Protein AF-A0A9D5Y1C8-F1 (afdb_monomer_lite)

Secondary structure (DSSP, 8-state):
--------PPPPPTTS-TT-SSPPP-----SS--PPPHHHHHHHHHTHHHHPPPP--PPP-

Sequence (61 aa):
MIESSAPTLPAAHEGAPADVSHPRNIRSFVRRTGRTTVGQAKAFADVGPRFLLAYTGLPMD

Foldseek 3Di:
DDDDDDDDDPPDPPDDDPPDPDDDDDPDDDPDPDDDDPVRVVCCVPCVVPDDDDDPPDDDD

pLDDT: mean 79.76, std 14.68, range [45.78, 97.31]

Structure (mmCIF, N/CA/C/O backbone):
data_AF-A0A9D5Y1C8-F1
#
_entry.id   AF-A0A9D5Y1C8-F1
#
loop_
_atom_site.group_PDB
_atom_site.id
_atom_site.type_symbol
_atom_site.label_atom_id
_atom_site.label_alt_id
_atom_site.label_comp_id
_atom_site.label_asym_id
_atom_site.label_entity_id
_atom_site.label_seq_id
_atom_site.pdbx_PDB_ins_code
_atom_site.Cartn_x
_atom_site.Cartn_y
_atom_site.Cartn_z
_atom_site.occupancy
_atom_site.B_iso_or_equiv
_atom_site.auth_seq_id
_atom_site.auth_comp_id
_atom_site.auth_asym_id
_atom_site.auth_atom_id
_atom_site.pdbx_PDB_model_num
ATOM 1 N N . MET A 1 1 ? 16.360 -18.280 -57.079 1.00 45.78 1 MET A N 1
ATOM 2 C CA . MET A 1 1 ? 17.013 -17.411 -56.080 1.00 45.78 1 MET A CA 1
ATOM 3 C C . MET A 1 1 ? 16.036 -17.249 -54.931 1.00 45.78 1 MET A C 1
ATOM 5 O O . MET A 1 1 ? 15.027 -16.591 -55.121 1.00 45.78 1 MET A O 1
ATOM 9 N N . ILE A 1 2 ? 16.246 -17.947 -53.813 1.00 50.06 2 ILE A N 1
ATOM 10 C CA . ILE A 1 2 ? 15.435 -17.760 -52.601 1.00 50.06 2 ILE A CA 1
ATOM 11 C C . ILE A 1 2 ? 16.291 -16.902 -51.678 1.00 50.06 2 ILE A C 1
ATOM 13 O O . ILE A 1 2 ? 17.326 -17.354 -51.191 1.00 50.06 2 ILE A O 1
ATOM 17 N N . GLU A 1 3 ? 15.909 -15.640 -51.541 1.00 58.84 3 GLU A N 1
ATOM 18 C CA . GLU A 1 3 ? 16.577 -14.671 -50.683 1.00 58.84 3 GLU A CA 1
ATOM 19 C C . GLU A 1 3 ? 16.152 -14.946 -49.237 1.00 58.84 3 GLU A C 1
ATOM 21 O O . GLU A 1 3 ? 14.979 -14.855 -48.878 1.00 58.84 3 GLU A O 1
ATOM 26 N N . SER A 1 4 ? 17.109 -15.394 -48.427 1.00 50.62 4 SER A N 1
ATOM 27 C CA . SER A 1 4 ? 16.894 -15.705 -47.018 1.00 50.62 4 SER A CA 1
ATOM 28 C C . SER A 1 4 ? 16.837 -14.388 -46.242 1.00 50.62 4 SER A C 1
ATOM 30 O O . SER A 1 4 ? 17.866 -13.762 -45.996 1.00 50.62 4 SER A O 1
ATOM 32 N N . SER A 1 5 ? 15.632 -13.931 -45.898 1.00 56.91 5 SER A N 1
ATOM 33 C CA . SER A 1 5 ? 15.443 -12.778 -45.016 1.00 56.91 5 SER A CA 1
ATOM 34 C C . SER A 1 5 ? 15.916 -13.156 -43.610 1.00 56.91 5 SER A C 1
ATOM 36 O O . SER A 1 5 ? 15.279 -13.946 -42.912 1.00 56.91 5 SER A O 1
ATOM 38 N N . ALA A 1 6 ? 17.079 -12.637 -43.214 1.00 59.91 6 ALA A N 1
ATOM 39 C CA . ALA A 1 6 ? 17.583 -12.775 -41.855 1.00 59.91 6 ALA A CA 1
ATOM 40 C C . ALA A 1 6 ? 16.610 -12.099 -40.868 1.00 59.91 6 ALA A C 1
ATOM 42 O O . ALA A 1 6 ? 16.116 -11.007 -41.162 1.00 59.91 6 ALA A O 1
ATOM 43 N N . PRO A 1 7 ? 16.336 -12.693 -39.691 1.00 58.19 7 PRO A N 1
ATOM 44 C CA . PRO A 1 7 ? 15.489 -12.052 -38.698 1.00 58.19 7 PRO A CA 1
ATOM 45 C C . PRO A 1 7 ? 16.174 -10.776 -38.200 1.00 58.19 7 PRO A C 1
ATOM 47 O O . PRO A 1 7 ? 17.269 -10.819 -37.638 1.00 58.19 7 PRO A O 1
ATOM 50 N N . THR A 1 8 ? 15.5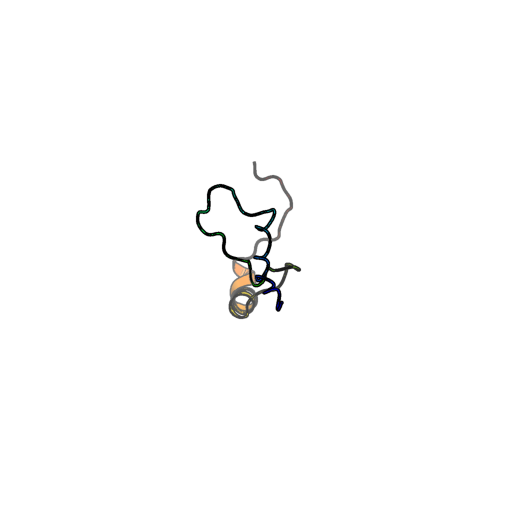30 -9.630 -38.411 1.00 56.34 8 THR A N 1
ATOM 51 C CA . THR A 1 8 ? 15.948 -8.352 -37.834 1.00 56.34 8 THR A CA 1
ATOM 52 C C . THR A 1 8 ? 15.939 -8.476 -36.311 1.00 56.34 8 THR A C 1
ATOM 54 O O . THR A 1 8 ? 14.884 -8.655 -35.702 1.00 56.34 8 THR A O 1
ATOM 57 N N . LEU A 1 9 ? 17.121 -8.407 -35.689 1.00 59.84 9 LEU A N 1
ATOM 58 C CA . LEU A 1 9 ? 17.248 -8.290 -34.238 1.00 59.84 9 LEU A CA 1
ATOM 59 C C . LEU A 1 9 ? 16.475 -7.044 -33.773 1.00 59.84 9 LEU A C 1
ATOM 61 O O . LEU A 1 9 ? 16.632 -5.984 -34.384 1.00 59.84 9 LEU A O 1
ATOM 65 N N . PRO A 1 10 ? 15.641 -7.140 -32.721 1.00 60.78 10 PRO A N 1
ATOM 66 C CA . PRO A 1 10 ? 14.951 -5.974 -32.194 1.00 60.78 10 PRO A CA 1
ATOM 67 C C . PRO A 1 10 ? 15.987 -4.930 -31.770 1.00 60.78 10 PRO A C 1
ATOM 69 O O . PRO A 1 10 ? 16.951 -5.251 -31.071 1.00 60.78 10 PRO A O 1
ATOM 72 N N . ALA A 1 11 ? 15.796 -3.696 -32.240 1.00 59.56 11 ALA A N 1
ATOM 73 C CA . ALA A 1 11 ? 16.657 -2.562 -31.935 1.00 59.56 11 ALA A CA 1
ATOM 74 C C . ALA A 1 11 ? 16.878 -2.447 -30.419 1.00 59.56 11 ALA A C 1
ATOM 76 O O . ALA A 1 11 ? 15.943 -2.613 -29.632 1.00 59.56 11 ALA A O 1
ATOM 77 N N . ALA A 1 12 ? 18.126 -2.187 -30.021 1.00 58.62 12 ALA A N 1
ATOM 78 C CA . ALA A 1 12 ? 18.494 -1.957 -28.631 1.00 58.62 12 ALA A CA 1
ATOM 79 C C . ALA A 1 12 ? 17.549 -0.916 -28.007 1.00 58.62 12 ALA A C 1
ATOM 81 O O . ALA A 1 12 ? 17.326 0.150 -28.575 1.00 58.62 12 ALA A O 1
ATOM 82 N N . HIS A 1 13 ? 16.953 -1.252 -26.861 1.00 60.81 13 HIS A N 1
ATOM 83 C CA . HIS A 1 13 ? 15.974 -0.394 -26.201 1.00 60.81 13 HIS A CA 1
ATOM 84 C C . HIS A 1 13 ? 16.611 0.949 -25.811 1.00 60.81 13 HIS A 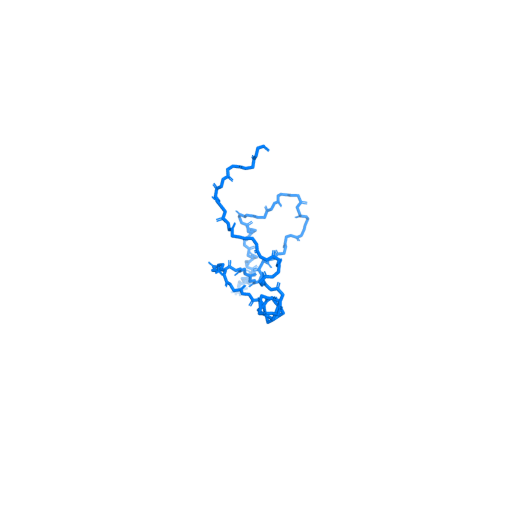C 1
ATOM 86 O O . HIS A 1 13 ? 17.529 0.982 -24.991 1.00 60.81 13 HIS A O 1
ATOM 92 N N . GLU A 1 14 ? 16.070 2.041 -26.359 1.00 60.97 14 GLU A N 1
ATOM 93 C CA . GLU A 1 14 ? 16.460 3.461 -26.217 1.00 60.97 14 GLU A CA 1
ATOM 94 C C . GLU A 1 14 ? 16.315 4.045 -24.786 1.00 60.97 14 GLU A C 1
ATOM 96 O O . GLU A 1 14 ? 16.023 5.219 -24.583 1.00 60.97 14 GLU A O 1
ATOM 101 N N . GLY A 1 15 ? 16.500 3.222 -23.755 1.00 63.81 15 GLY A N 1
ATOM 102 C CA . GLY A 1 15 ? 16.416 3.620 -22.348 1.00 63.81 15 GLY A CA 1
ATOM 103 C C . GLY A 1 15 ? 17.160 2.695 -21.384 1.00 63.81 15 GLY A C 1
ATOM 104 O O . GLY A 1 15 ? 17.012 2.837 -20.171 1.00 63.81 15 GLY A O 1
ATOM 105 N N . ALA A 1 16 ? 17.936 1.731 -21.891 1.00 65.44 16 ALA A N 1
ATOM 106 C CA . ALA A 1 16 ? 18.803 0.919 -21.046 1.00 65.44 16 ALA A CA 1
ATOM 107 C C . ALA A 1 16 ? 20.029 1.745 -20.599 1.00 65.44 16 ALA A C 1
ATOM 109 O O . ALA A 1 16 ? 20.635 2.419 -21.434 1.00 65.44 16 ALA A O 1
ATOM 110 N N . PRO A 1 17 ? 20.426 1.702 -19.313 1.00 73.00 17 PRO A N 1
ATOM 111 C CA . PRO A 1 17 ? 21.662 2.335 -18.860 1.00 73.00 17 PRO A CA 1
ATOM 112 C C . PRO A 1 17 ? 22.866 1.781 -19.631 1.00 73.00 17 PRO A C 1
ATOM 114 O O . PRO A 1 17 ? 22.953 0.577 -19.854 1.00 73.00 17 PRO A O 1
ATOM 117 N N . ALA A 1 18 ? 23.816 2.637 -20.007 1.00 73.88 18 ALA A N 1
ATOM 118 C CA . ALA A 1 18 ? 24.960 2.235 -20.833 1.00 73.88 18 ALA A CA 1
ATOM 119 C C . ALA A 1 18 ? 25.900 1.211 -20.157 1.00 73.88 18 ALA A C 1
ATOM 121 O O . ALA A 1 18 ? 26.672 0.549 -20.840 1.00 73.88 18 ALA A O 1
ATOM 122 N N . ASP A 1 19 ? 25.816 1.066 -18.831 1.00 78.94 19 ASP A N 1
ATOM 123 C CA . ASP A 1 19 ? 26.717 0.230 -18.026 1.00 78.94 19 ASP A CA 1
ATOM 124 C C . ASP A 1 19 ? 26.222 -1.220 -17.824 1.00 78.94 19 ASP A C 1
ATOM 126 O O . ASP A 1 19 ? 26.926 -2.061 -17.267 1.00 78.94 19 ASP A O 1
ATOM 130 N N . VAL A 1 20 ? 25.009 -1.569 -18.280 1.00 78.31 20 VAL A N 1
ATOM 131 C CA . VAL A 1 20 ? 24.503 -2.948 -18.147 1.00 78.31 20 VAL A CA 1
ATOM 132 C C . VAL A 1 20 ? 24.879 -3.787 -19.364 1.00 78.31 20 VAL A C 1
ATOM 134 O O . VAL A 1 20 ? 24.301 -3.647 -20.436 1.00 78.31 20 VAL A O 1
ATOM 137 N N . SER A 1 21 ? 25.795 -4.738 -19.161 1.00 79.44 21 SER A N 1
ATOM 138 C CA . SER A 1 21 ? 26.284 -5.662 -20.199 1.00 79.44 21 SER A CA 1
ATOM 139 C C . SER A 1 21 ? 25.180 -6.488 -20.886 1.00 79.44 21 SER A C 1
ATOM 141 O O . SER A 1 21 ? 25.322 -6.829 -22.056 1.00 79.44 21 SER A O 1
ATOM 143 N N . HIS A 1 22 ? 24.080 -6.802 -20.189 1.00 80.06 22 HIS A N 1
ATOM 144 C CA . HIS A 1 22 ? 22.934 -7.535 -20.744 1.00 80.06 22 HIS A CA 1
ATOM 145 C C . HIS A 1 22 ? 21.612 -6.954 -20.211 1.00 80.06 22 HIS A C 1
ATOM 147 O O . HIS A 1 22 ? 21.085 -7.441 -19.203 1.00 80.06 22 HIS A O 1
ATOM 153 N N . PRO A 1 23 ? 21.054 -5.906 -20.841 1.00 78.31 23 PRO A N 1
ATOM 154 C CA . PRO A 1 23 ? 19.823 -5.290 -20.364 1.00 78.31 23 PRO A CA 1
ATOM 155 C C . PRO A 1 23 ? 18.639 -6.262 -20.492 1.00 78.31 23 PRO A C 1
ATOM 157 O O . PRO A 1 23 ? 18.375 -6.823 -21.556 1.00 78.31 23 PRO A O 1
ATOM 160 N N . ARG A 1 24 ? 17.907 -6.472 -19.390 1.00 82.12 24 ARG A N 1
ATOM 161 C CA . ARG A 1 24 ? 16.671 -7.272 -19.366 1.00 82.12 24 ARG A CA 1
ATOM 162 C C . ARG A 1 24 ? 15.449 -6.383 -19.538 1.00 82.12 24 ARG A C 1
ATOM 164 O O . ARG A 1 24 ? 15.325 -5.349 -18.890 1.00 82.12 24 ARG A O 1
ATOM 171 N N . ASN A 1 25 ? 14.501 -6.854 -20.341 1.00 82.12 25 ASN A N 1
ATOM 172 C CA . ASN A 1 25 ? 13.226 -6.178 -20.525 1.00 82.12 25 ASN A CA 1
ATOM 173 C C . ASN A 1 25 ? 12.348 -6.244 -19.271 1.00 82.12 25 ASN A C 1
ATOM 175 O O . ASN A 1 25 ? 12.141 -7.312 -18.684 1.00 82.12 25 ASN A O 1
ATOM 179 N N . ILE A 1 26 ? 11.778 -5.098 -18.896 1.00 84.06 26 ILE A N 1
ATOM 180 C CA . ILE A 1 26 ? 10.763 -5.018 -17.845 1.00 84.06 26 ILE A CA 1
ATOM 181 C C . ILE A 1 26 ? 9.485 -5.671 -18.377 1.00 84.06 26 ILE A C 1
ATOM 183 O O . ILE A 1 26 ? 8.862 -5.175 -19.310 1.00 84.06 26 ILE A O 1
ATOM 187 N N . ARG A 1 27 ? 9.075 -6.788 -17.768 1.00 85.62 27 ARG A N 1
ATOM 188 C CA . ARG A 1 27 ? 7.876 -7.535 -18.196 1.00 85.62 27 ARG A CA 1
ATOM 189 C C . ARG A 1 27 ? 6.576 -6.842 -17.793 1.00 85.62 27 ARG A C 1
ATOM 191 O O . ARG A 1 27 ? 5.579 -6.933 -18.498 1.00 85.62 27 ARG A O 1
ATOM 198 N N . SER A 1 28 ? 6.584 -6.173 -16.644 1.00 82.56 28 SER A N 1
ATOM 199 C CA . SER A 1 28 ? 5.436 -5.447 -16.106 1.00 82.56 28 SER A CA 1
ATOM 200 C C . SER A 1 28 ? 5.903 -4.372 -15.136 1.00 82.56 28 SER A C 1
ATOM 202 O O . SER A 1 28 ? 6.818 -4.611 -14.350 1.00 82.56 28 SER A O 1
ATOM 204 N N . PHE A 1 29 ? 5.231 -3.226 -15.147 1.00 84.62 29 PHE A N 1
ATOM 205 C CA . PHE A 1 29 ? 5.444 -2.140 -14.196 1.00 84.62 29 PHE A CA 1
ATOM 206 C C . PHE A 1 29 ? 4.098 -1.595 -13.712 1.00 84.62 29 PHE A C 1
ATOM 208 O O . PHE A 1 29 ? 3.070 -1.727 -14.381 1.00 84.62 29 PHE A O 1
ATOM 215 N N . VAL A 1 30 ? 4.097 -0.985 -12.530 1.00 81.19 30 VAL A N 1
ATOM 216 C CA . VAL A 1 30 ? 2.890 -0.414 -11.926 1.00 81.19 30 VAL A CA 1
ATOM 217 C C . VAL A 1 30 ? 2.570 0.926 -12.593 1.00 81.19 30 VAL A C 1
ATOM 219 O O . VAL A 1 30 ? 3.408 1.818 -12.624 1.00 81.19 30 VAL A O 1
ATOM 222 N N . ARG A 1 31 ? 1.343 1.079 -13.113 1.00 82.62 31 ARG A N 1
ATOM 223 C CA . ARG A 1 31 ? 0.859 2.327 -13.746 1.00 82.62 31 ARG A CA 1
ATOM 224 C C . ARG A 1 31 ? -0.028 3.189 -12.847 1.00 82.62 31 ARG A C 1
ATOM 226 O O . ARG A 1 31 ? -0.186 4.374 -13.105 1.00 82.62 31 ARG A O 1
ATOM 233 N N . ARG A 1 32 ? -0.642 2.598 -11.817 1.00 80.81 32 ARG A N 1
ATOM 234 C CA . ARG A 1 32 ? -1.448 3.308 -10.815 1.00 80.81 32 ARG A CA 1
ATOM 235 C C . ARG A 1 32 ? -0.984 2.905 -9.426 1.00 80.81 32 ARG A C 1
ATOM 237 O O . ARG A 1 32 ? -0.994 1.719 -9.098 1.00 80.81 32 ARG A O 1
ATOM 244 N N . THR A 1 33 ? -0.575 3.898 -8.645 1.00 75.50 33 THR A N 1
ATOM 245 C CA . THR A 1 33 ? -0.274 3.745 -7.219 1.00 75.50 33 THR A CA 1
ATOM 246 C C . THR A 1 33 ? -1.559 3.501 -6.411 1.00 75.50 33 THR A C 1
ATOM 248 O O . THR A 1 33 ? -2.666 3.604 -6.943 1.00 75.50 33 THR A O 1
ATOM 251 N N . GLY A 1 34 ? -1.418 3.140 -5.136 1.00 78.81 34 GLY A N 1
ATOM 252 C CA . GLY A 1 34 ? -2.533 2.987 -4.195 1.00 78.81 34 GLY A CA 1
ATOM 253 C C . GLY A 1 34 ? -3.088 1.568 -4.049 1.00 78.81 34 GLY A C 1
ATOM 254 O O . GLY A 1 34 ? -4.003 1.360 -3.258 1.00 78.81 34 GLY A O 1
ATOM 255 N N . ARG A 1 35 ? -2.542 0.572 -4.762 1.00 80.38 35 ARG A N 1
ATOM 256 C CA . ARG A 1 35 ? -2.848 -0.839 -4.476 1.00 80.38 35 ARG A CA 1
ATOM 257 C C . ARG A 1 35 ? -2.006 -1.328 -3.305 1.00 80.38 35 ARG A C 1
ATOM 259 O O . ARG A 1 35 ? -0.782 -1.301 -3.375 1.00 80.38 35 ARG A O 1
ATOM 266 N N . THR A 1 36 ? -2.675 -1.817 -2.270 1.00 88.69 36 THR A N 1
ATOM 267 C CA . THR A 1 36 ? -2.056 -2.512 -1.143 1.00 88.69 36 THR A CA 1
ATOM 268 C C . THR A 1 36 ? -2.097 -4.016 -1.392 1.00 88.69 36 THR A C 1
ATOM 270 O O . THR A 1 36 ? -3.026 -4.538 -2.013 1.00 88.69 36 THR A O 1
ATOM 273 N N . THR A 1 37 ? -1.075 -4.739 -0.945 1.00 91.19 37 THR A N 1
ATOM 274 C CA . THR A 1 37 ? -1.135 -6.206 -0.923 1.00 91.19 37 THR A CA 1
ATOM 275 C C . THR A 1 37 ? -2.104 -6.673 0.166 1.00 91.19 37 THR A C 1
ATOM 277 O O . THR A 1 37 ? -2.419 -5.926 1.092 1.00 91.19 37 THR A O 1
ATOM 280 N N . VAL A 1 38 ? -2.549 -7.932 0.110 1.00 94.12 38 VAL A N 1
ATOM 281 C CA . VAL A 1 38 ? -3.420 -8.515 1.151 1.00 94.12 38 VAL A CA 1
ATOM 282 C C . VAL A 1 38 ? -2.798 -8.373 2.548 1.00 94.12 38 VAL A C 1
ATOM 284 O O . VAL A 1 38 ? -3.484 -8.010 3.500 1.00 94.12 38 VAL A O 1
ATOM 287 N N . GLY A 1 39 ? -1.482 -8.583 2.665 1.00 94.50 39 GLY A N 1
ATOM 288 C CA . GLY A 1 39 ? -0.760 -8.401 3.926 1.00 94.50 39 GLY A CA 1
ATOM 289 C C . GLY A 1 39 ? -0.757 -6.949 4.411 1.00 94.50 39 GLY A C 1
ATOM 290 O O . GLY A 1 39 ? -0.986 -6.698 5.592 1.00 94.50 39 GLY A O 1
ATOM 291 N N . GLN A 1 40 ? -0.568 -5.986 3.504 1.00 93.94 40 GLN A N 1
ATOM 292 C CA . GLN A 1 40 ? -0.641 -4.559 3.837 1.00 93.94 40 GLN A CA 1
ATOM 293 C C . GLN A 1 40 ? -2.053 -4.145 4.271 1.00 93.94 40 GLN A C 1
ATOM 295 O O . GLN A 1 40 ? -2.197 -3.422 5.253 1.00 93.94 40 GLN A O 1
ATOM 300 N N . ALA A 1 41 ? -3.096 -4.645 3.599 1.00 94.06 41 ALA A N 1
ATOM 301 C CA . ALA A 1 41 ? -4.482 -4.392 3.989 1.00 94.06 41 ALA A CA 1
ATOM 302 C C . ALA A 1 41 ? -4.782 -4.915 5.406 1.00 94.06 41 ALA A C 1
ATOM 304 O O . ALA A 1 41 ? -5.353 -4.188 6.218 1.00 94.06 41 ALA A O 1
ATOM 305 N N . LYS A 1 42 ? -4.326 -6.135 5.732 1.00 95.69 42 LYS A N 1
ATOM 306 C CA . LYS A 1 42 ? -4.448 -6.708 7.082 1.00 95.69 42 LYS A CA 1
ATOM 307 C C . LYS A 1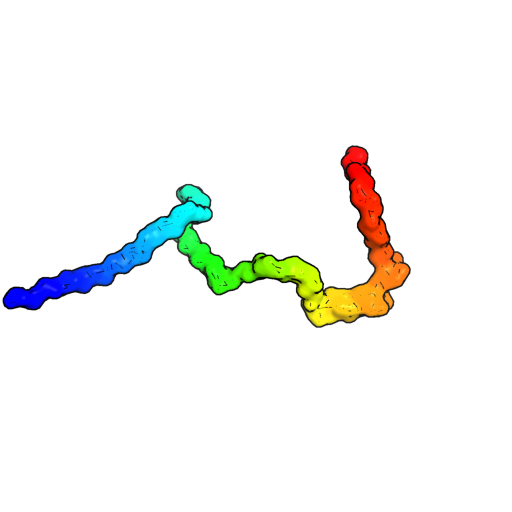 42 ? -3.704 -5.872 8.127 1.00 95.69 42 LYS A C 1
ATOM 309 O O . LYS A 1 42 ? -4.253 -5.591 9.184 1.00 95.69 42 LYS A O 1
ATOM 314 N N . ALA A 1 43 ? -2.483 -5.431 7.829 1.00 95.25 43 ALA A N 1
ATOM 315 C CA . ALA A 1 43 ? -1.715 -4.589 8.745 1.00 95.25 43 ALA A CA 1
ATOM 316 C C . ALA A 1 43 ? -2.423 -3.254 9.041 1.00 95.25 43 ALA A C 1
ATOM 318 O O . ALA A 1 43 ? -2.481 -2.832 10.195 1.00 95.25 43 ALA A O 1
ATOM 319 N N . PHE A 1 44 ? -3.012 -2.610 8.029 1.00 93.88 44 PHE A N 1
ATOM 320 C CA . PHE A 1 44 ? -3.782 -1.381 8.237 1.00 93.88 44 PHE A CA 1
ATOM 321 C C . PHE A 1 44 ? -5.033 -1.599 9.090 1.00 93.88 44 PHE A C 1
ATOM 323 O O . PHE A 1 44 ? -5.328 -0.755 9.932 1.00 93.88 44 PHE A O 1
ATOM 330 N N . ALA A 1 45 ? -5.730 -2.724 8.924 1.00 94.62 45 ALA A N 1
ATOM 331 C CA . ALA A 1 45 ? -6.892 -3.052 9.745 1.00 94.62 45 ALA A CA 1
ATOM 332 C C . ALA A 1 45 ? -6.508 -3.368 11.203 1.00 94.62 45 ALA A C 1
ATOM 334 O O . ALA A 1 45 ? -7.106 -2.824 12.128 1.00 94.62 45 ALA A O 1
ATOM 335 N N . ASP A 1 46 ? -5.492 -4.210 11.407 1.00 97.31 46 ASP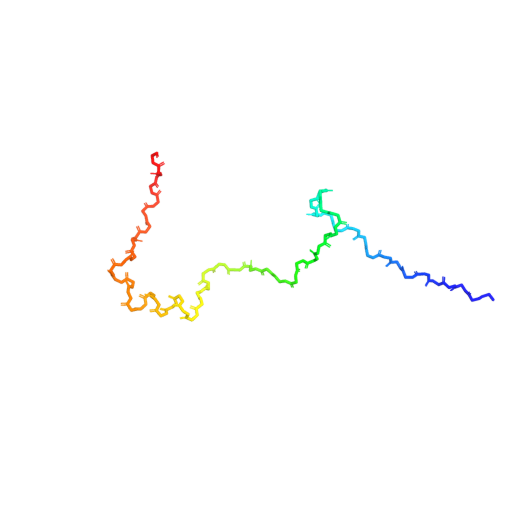 A N 1
ATOM 336 C CA . ASP A 1 46 ? -5.176 -4.764 12.728 1.00 97.31 46 ASP A CA 1
ATO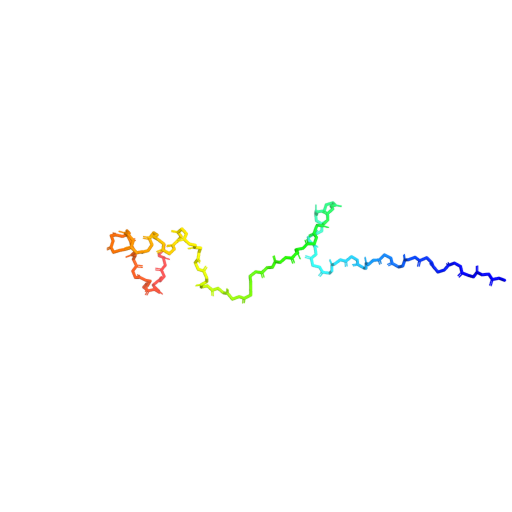M 337 C C . ASP A 1 46 ? -4.382 -3.795 13.607 1.00 97.31 46 ASP A C 1
ATOM 339 O O . ASP A 1 46 ? -4.595 -3.702 14.818 1.00 97.31 46 ASP A O 1
ATOM 343 N N . VAL A 1 47 ? -3.406 -3.105 13.011 1.00 97.12 47 VAL A N 1
ATOM 344 C CA . VAL A 1 47 ? -2.440 -2.287 13.756 1.00 97.12 47 VAL A CA 1
ATOM 345 C C . VAL A 1 47 ? -2.360 -0.844 13.265 1.00 97.12 47 VAL A C 1
ATOM 347 O O . VAL A 1 47 ? -1.685 -0.028 13.893 1.00 97.12 47 VAL A O 1
ATOM 350 N N . GLY A 1 48 ? -3.089 -0.493 12.202 1.00 94.81 48 GLY A N 1
ATOM 351 C CA . GLY A 1 48 ? -3.117 0.858 11.644 1.00 94.81 48 GLY A CA 1
ATOM 352 C C . GLY A 1 48 ? -3.424 1.958 12.665 1.00 94.81 48 GLY A C 1
ATOM 353 O O . GLY A 1 48 ? -2.646 2.906 12.734 1.00 94.81 48 GLY A O 1
ATOM 354 N N . PRO A 1 49 ? -4.449 1.826 13.530 1.00 94.69 49 PRO A N 1
ATOM 355 C CA . PRO A 1 49 ? -4.774 2.852 14.527 1.00 94.69 49 PRO A CA 1
ATOM 356 C C . PRO A 1 49 ? -3.652 3.167 15.526 1.00 94.69 49 PRO A C 1
ATOM 358 O O . PRO A 1 49 ? -3.663 4.230 16.137 1.00 94.69 49 PRO A O 1
ATOM 361 N N . ARG A 1 50 ? -2.696 2.248 15.722 1.00 96.56 50 ARG A N 1
ATOM 362 C CA . ARG A 1 50 ? -1.568 2.439 16.645 1.00 96.56 50 ARG A CA 1
ATOM 363 C C . ARG A 1 50 ? -0.356 3.084 15.976 1.00 96.56 50 ARG A C 1
ATOM 365 O O . ARG A 1 50 ? 0.402 3.765 16.655 1.00 96.56 50 ARG A O 1
ATOM 372 N N . PHE A 1 51 ? -0.147 2.827 14.686 1.00 94.88 51 PHE A N 1
ATOM 373 C CA . PHE A 1 51 ? 1.123 3.131 14.016 1.00 94.88 51 PHE A CA 1
ATOM 374 C C . PHE A 1 51 ? 1.009 4.087 12.826 1.00 94.88 51 PHE A C 1
ATOM 376 O O . PHE A 1 51 ? 2.024 4.643 12.414 1.00 94.88 51 PHE A O 1
ATOM 383 N N . LEU A 1 52 ? -0.178 4.283 12.244 1.00 94.06 52 LEU A N 1
ATOM 384 C CA . LEU A 1 52 ? -0.334 5.205 11.122 1.00 94.06 52 LEU A CA 1
ATOM 385 C C . LEU A 1 52 ? -0.305 6.652 11.609 1.00 94.06 52 LEU A 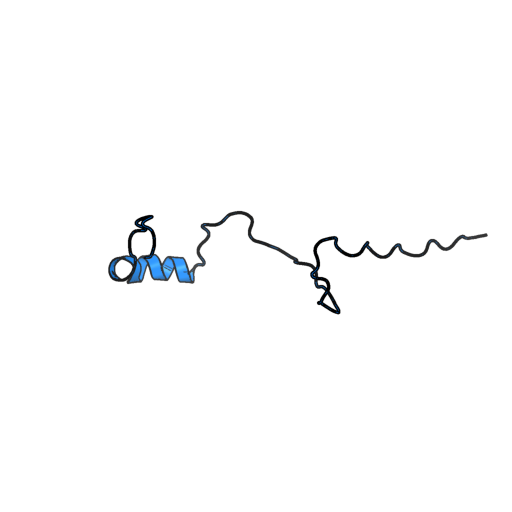C 1
ATOM 387 O O . LEU A 1 52 ? -1.120 7.062 12.432 1.00 94.06 52 LEU A O 1
ATOM 391 N N . LEU A 1 53 ? 0.610 7.432 11.039 1.00 92.69 53 LEU A N 1
ATOM 392 C CA . LEU A 1 53 ? 0.624 8.884 11.155 1.00 92.69 53 LEU A CA 1
ATOM 393 C C . LEU A 1 53 ? -0.082 9.505 9.951 1.00 92.69 53 LEU A C 1
ATOM 395 O O . LEU A 1 53 ? 0.124 9.088 8.809 1.00 92.69 53 LEU A O 1
ATOM 399 N N . ALA A 1 54 ? -0.898 10.525 10.210 1.00 91.44 54 ALA A N 1
ATOM 400 C CA . ALA A 1 54 ? -1.473 11.335 9.150 1.00 91.44 54 ALA A CA 1
ATOM 401 C C . ALA A 1 54 ? -0.353 12.082 8.417 1.00 91.44 54 ALA A C 1
ATOM 403 O O . ALA A 1 54 ? 0.512 12.695 9.043 1.00 91.44 54 ALA A O 1
ATOM 404 N N . TYR A 1 55 ? -0.375 12.035 7.087 1.00 91.38 55 TYR A N 1
ATOM 405 C CA . TYR A 1 55 ? 0.558 12.809 6.281 1.00 91.38 55 TYR A CA 1
ATOM 406 C C . TYR A 1 55 ? 0.280 14.305 6.461 1.00 91.38 55 TYR A C 1
ATOM 408 O O . TYR A 1 55 ? -0.840 14.758 6.228 1.00 91.38 55 TYR A O 1
ATOM 416 N N . THR A 1 56 ? 1.295 15.064 6.873 1.00 93.75 56 THR A N 1
ATOM 417 C CA . THR A 1 56 ? 1.164 16.491 7.206 1.00 93.75 56 THR A CA 1
ATOM 418 C C . THR A 1 56 ? 1.591 17.426 6.077 1.00 93.75 56 THR A C 1
ATOM 420 O O . THR A 1 56 ? 1.301 18.615 6.146 1.00 93.75 56 THR A O 1
ATOM 423 N N . GLY A 1 57 ? 2.278 16.928 5.041 1.00 93.94 57 GLY A N 1
ATOM 424 C CA . GLY A 1 57 ? 2.769 17.751 3.926 1.00 93.94 57 GLY A CA 1
ATOM 425 C C . GLY A 1 57 ? 3.820 18.798 4.306 1.00 93.94 57 GLY A C 1
ATOM 426 O O . GLY A 1 57 ? 4.198 19.607 3.464 1.00 93.94 57 GLY A O 1
ATOM 427 N N . LEU A 1 58 ? 4.280 18.797 5.558 1.00 93.88 58 LEU A N 1
ATOM 428 C CA . LEU A 1 58 ? 5.291 19.727 6.037 1.00 93.88 58 LEU A CA 1
ATOM 429 C C . LEU A 1 58 ? 6.672 19.336 5.493 1.00 93.88 58 LEU A C 1
ATOM 431 O O . LEU A 1 58 ? 6.940 18.141 5.322 1.00 93.88 58 LEU A O 1
ATOM 435 N N . PRO A 1 59 ? 7.553 20.319 5.233 1.00 90.75 59 PRO A N 1
ATOM 436 C CA . PRO A 1 59 ? 8.951 20.042 4.950 1.00 90.75 59 PRO A CA 1
ATOM 437 C C . PRO A 1 59 ? 9.559 19.252 6.109 1.00 90.75 59 PRO A C 1
ATOM 439 O O . PRO A 1 59 ? 9.289 19.547 7.274 1.00 90.75 59 PRO A O 1
ATOM 442 N N . MET A 1 60 ? 10.375 18.256 5.780 1.00 84.12 60 MET A N 1
ATOM 443 C CA . MET A 1 60 ? 11.308 17.706 6.755 1.00 84.12 60 MET A CA 1
ATOM 444 C C . MET A 1 60 ? 12.448 18.724 6.847 1.00 84.12 60 MET A C 1
ATOM 446 O O . MET A 1 60 ? 12.990 19.084 5.802 1.00 84.12 60 MET A O 1
ATOM 450 N N . ASP A 1 61 ? 12.697 19.239 8.051 1.00 79.12 61 ASP A N 1
ATOM 451 C CA . ASP A 1 61 ? 13.797 20.170 8.353 1.00 79.12 61 ASP A CA 1
ATOM 452 C C . ASP A 1 61 ? 15.162 19.586 7.945 1.00 79.12 61 ASP A C 1
ATOM 454 O O . ASP A 1 61 ? 15.364 18.365 8.165 1.00 79.12 61 ASP A O 1
#

Radius of gyration: 23.67 Å; chains: 1; bounding box: 34×38×73 Å